Protein AF-0000000085162897 (afdb_homodimer)

Foldseek 3Di:
DWKKKKFKDADPPPPCLVVQVVLQVVAPLKADFDPGMIMGDDPDDQVVSVVSVVVSGDPVMDMGIGTDQDQDDDDTDPVRVVSCCVRRVD/DWKKKKFKDADPPPPPLVVQVVLQVVAPLKADFDPGMIMGDDPDDQVVSVVSVVVSGDPPMDMGIGTDQDQDDDDTDPVRVVSSCVRRVD

Radius of gyration: 15.41 Å; Cα contacts (8 Å, |Δi|>4): 323; chains: 2; bounding box: 37×39×39 Å

Organism: Staphylococcus carnosus (strain TM300) (NCBI:txid396513)

pLDDT: mean 93.64, std 9.45, range [51.66, 98.75]

Sequence (180 aa):
MNKYLVSYDLHTPRKEYNSLWYLLKSFKDSLHIQDSVWLVKSTKTQQDISELLQEVLDSDDSWIVLKFDSNISGALDDEVAKKVIELYQAMNKYLVSYDLHTPRKEYNSLWYLLKSFKDSLHIQDSVWLVKSTKTQQDISELLQEVLDSDDSWIVLKFDSNISGALDDEVAKKVIELYQA

Nearest PDB structures (foldseek):
  1zpw-assembly1_X  TM=7.535E-01  e=4.543E-04  Thermus thermophilus
  7vxt-assembly1_B  TM=7.862E-01  e=1.871E-03  Burkholderia pseudomallei K96243
  3exc-assembly1_X-2  TM=7.104E-01  e=2.001E-03  Saccharolobus solfataricus
  7vxt-assembly1_A  TM=7.884E-01  e=1.154E-02  Burkholderia pseudomallei K96243
  8a39-assembly2_BP1-2  TM=5.398E-01  e=8.062E-01  Escherichia coli W

Solvent-accessible surface area (backbone atoms only — not comparable to full-atom values): 10111 Å² total; per-residue (Å²): 122,46,41,32,42,37,37,50,39,80,67,64,75,64,80,75,55,53,59,48,52,53,55,54,61,66,35,56,86,41,41,81,77,44,95,47,33,32,38,37,37,38,84,66,52,54,63,56,53,36,54,58,48,57,73,60,51,58,92,79,35,32,37,40,30,34,49,45,83,55,67,77,34,63,41,59,59,68,71,57,43,54,49,47,42,64,73,67,61,98,120,46,41,32,42,37,38,50,39,81,67,65,85,56,84,73,56,52,60,48,51,52,57,54,61,66,34,56,85,40,40,80,76,44,95,48,32,32,40,36,38,37,83,66,51,54,65,55,54,37,54,58,46,55,74,60,50,59,92,80,35,32,36,40,30,36,50,45,84,57,66,76,34,61,42,59,59,68,71,57,42,52,49,47,42,63,73,68,60,100

Secondary structure (DSSP, 8-state):
-EEEEEEEE--S--S-THHHHHHHHTSEEEEEEETTEEEEEESS-HHHHHHHHHHHS-TT-EEEEEE--S-EEEE--HHHHHHHIIIII-/-EEEEEEEE--S--S-THHHHHHHHTSEEEEEEETTEEEEEESS-HHHHHHHHHHHS-TT-EEEEEEE-S-EEEE--HHHHHHHIIIII-

Structure (mmCIF, N/CA/C/O backbone):
data_AF-0000000085162897-model_v1
#
loop_
_entity.id
_entity.type
_entity.pdbx_description
1 polymer 'Uncharacterized protein'
#
loop_
_atom_site.group_PDB
_atom_site.id
_atom_site.type_symbol
_atom_site.label_atom_id
_atom_site.label_alt_id
_atom_site.label_comp_id
_atom_site.label_asym_id
_atom_site.label_entity_id
_atom_site.label_seq_id
_atom_site.pdbx_PDB_ins_code
_atom_site.Cartn_x
_atom_site.Cartn_y
_atom_site.Cartn_z
_atom_site.occupancy
_atom_site.B_iso_or_equiv
_atom_site.auth_seq_id
_atom_site.auth_comp_id
_atom_site.auth_asym_id
_atom_site.auth_atom_id
_atom_site.pdbx_PDB_model_num
ATOM 1 N N . MET A 1 1 ? -7.164 16.438 -7.633 1 90.94 1 MET A N 1
ATOM 2 C CA . MET A 1 1 ? -6.496 15.891 -6.457 1 90.94 1 MET A CA 1
ATOM 3 C C . MET A 1 1 ? -5.926 14.508 -6.746 1 90.94 1 MET A C 1
ATOM 5 O O . MET A 1 1 ? -6.531 13.719 -7.477 1 90.94 1 MET A O 1
ATOM 9 N N . ASN A 1 2 ? -4.699 14.281 -6.164 1 95.25 2 ASN A N 1
ATOM 10 C CA . ASN A 1 2 ? -4.039 13 -6.41 1 95.25 2 ASN A CA 1
ATOM 11 C C . ASN A 1 2 ? -4.582 11.906 -5.496 1 95.25 2 ASN A C 1
ATOM 13 O O . ASN A 1 2 ? -5.016 12.18 -4.375 1 95.25 2 ASN A O 1
ATOM 17 N N . LYS A 1 3 ? -4.66 10.688 -6.047 1 97.25 3 LYS A N 1
ATOM 18 C CA . LYS A 1 3 ? -5.051 9.508 -5.27 1 97.25 3 LYS A CA 1
ATOM 19 C C . LYS A 1 3 ? -3.824 8.734 -4.789 1 97.25 3 LYS A C 1
ATOM 21 O O . LYS A 1 3 ? -2.932 8.422 -5.582 1 97.25 3 LYS A O 1
ATOM 26 N N . TYR A 1 4 ? -3.793 8.414 -3.459 1 98.19 4 TYR A N 1
ATOM 27 C CA . TYR A 1 4 ? -2.66 7.703 -2.881 1 98.19 4 TYR A CA 1
ATOM 28 C C . TYR A 1 4 ? -3.127 6.492 -2.084 1 98.19 4 TYR A C 1
ATOM 30 O O . TYR A 1 4 ? -4.211 6.508 -1.493 1 98.19 4 TYR A O 1
ATOM 38 N N . LEU A 1 5 ? -2.367 5.434 -2.146 1 98.62 5 LEU A N 1
ATOM 39 C CA . LEU A 1 5 ? -2.434 4.355 -1.164 1 98.62 5 LEU A CA 1
ATOM 40 C C . LEU A 1 5 ? -1.344 4.516 -0.11 1 98.62 5 LEU A C 1
ATOM 42 O O . LEU A 1 5 ? -0.183 4.766 -0.444 1 98.62 5 LEU A O 1
ATOM 46 N N . VAL A 1 6 ? -1.745 4.457 1.153 1 98.62 6 VAL A N 1
ATOM 47 C CA . VAL A 1 6 ? -0.826 4.477 2.287 1 98.62 6 VAL A CA 1
ATOM 48 C C . VAL A 1 6 ? -0.894 3.145 3.031 1 98.62 6 VAL A C 1
ATOM 50 O O . VAL A 1 6 ? -1.963 2.738 3.494 1 98.62 6 VAL A O 1
ATOM 53 N N . SER A 1 7 ? 0.222 2.467 3.107 1 98.25 7 SER A N 1
ATOM 54 C CA . SER A 1 7 ? 0.308 1.26 3.924 1 98.25 7 SER A CA 1
ATOM 55 C C . SER A 1 7 ? 1.426 1.367 4.953 1 98.25 7 SER A C 1
ATOM 57 O O . SER A 1 7 ? 2.377 2.131 4.77 1 98.25 7 SER A O 1
ATOM 59 N N . TYR A 1 8 ? 1.275 0.595 6.07 1 96.88 8 TYR A N 1
ATOM 60 C CA . TYR A 1 8 ? 2.268 0.666 7.137 1 96.88 8 TYR A CA 1
ATOM 61 C C . TYR A 1 8 ? 2.359 -0.659 7.887 1 96.88 8 TYR A C 1
ATOM 63 O O . TYR A 1 8 ? 1.43 -1.469 7.844 1 96.88 8 TYR A O 1
ATOM 71 N N . ASP A 1 9 ? 3.51 -0.919 8.477 1 94.62 9 ASP A N 1
ATOM 72 C CA . ASP A 1 9 ? 3.756 -1.956 9.477 1 94.62 9 ASP A CA 1
ATOM 73 C C . ASP A 1 9 ? 4.25 -1.35 10.781 1 94.62 9 ASP A C 1
ATOM 75 O O . ASP A 1 9 ? 5.312 -0.725 10.82 1 94.62 9 ASP A O 1
ATOM 79 N N . LEU A 1 10 ? 3.43 -1.551 11.805 1 92.75 10 LEU A N 1
ATOM 80 C CA . LEU A 1 10 ? 3.787 -1.011 13.117 1 92.75 10 LEU A CA 1
ATOM 81 C C . LEU A 1 10 ? 4.457 -2.074 13.977 1 92.75 10 LEU A C 1
ATOM 83 O O . LEU A 1 10 ? 3.945 -3.189 14.102 1 92.75 10 LEU A O 1
ATOM 87 N N . HIS A 1 11 ? 5.602 -1.922 14.523 1 87.12 11 HIS A N 1
ATOM 88 C CA . HIS A 1 11 ? 6.348 -2.9 15.305 1 87.12 11 HIS A CA 1
ATOM 89 C C . HIS A 1 11 ? 6.336 -2.541 16.797 1 87.12 11 HIS A C 1
ATOM 91 O O . HIS A 1 11 ? 6.641 -3.383 17.641 1 87.12 11 HIS A O 1
ATOM 97 N N . THR A 1 12 ? 6.199 -1.442 17.094 1 73.12 12 THR A N 1
ATOM 98 C CA . THR A 1 12 ? 6.094 -1.108 18.516 1 73.12 12 THR A CA 1
ATOM 99 C C . THR A 1 12 ? 4.637 -1.143 18.969 1 73.12 12 THR A C 1
ATOM 101 O O . THR A 1 12 ? 3.77 -0.537 18.344 1 73.12 12 THR A O 1
ATOM 104 N N . PRO A 1 13 ? 4.453 -2.211 19.719 1 61.38 13 PRO A N 1
ATOM 105 C CA . PRO A 1 13 ? 3.09 -2.324 20.25 1 61.38 13 PRO A CA 1
ATOM 106 C C . PRO A 1 13 ? 2.557 -1.004 20.797 1 61.38 13 PRO A C 1
ATOM 108 O O . PRO A 1 13 ? 1.4 -0.929 21.219 1 61.38 13 PRO A O 1
ATOM 111 N N . ARG A 1 14 ? 3.086 -0.069 20.281 1 54.31 14 ARG A N 1
ATOM 112 C CA . ARG A 1 14 ? 2.379 1.012 20.953 1 54.31 14 ARG A CA 1
ATOM 113 C C . ARG A 1 14 ? 0.904 1.03 20.562 1 54.31 14 ARG A C 1
ATOM 115 O O . ARG A 1 14 ? 0.568 0.972 19.391 1 54.31 14 ARG A O 1
ATOM 122 N N . LYS A 1 15 ? 0.045 0.515 21.406 1 51.66 15 LYS A N 1
ATOM 123 C CA . LYS A 1 15 ? -1.413 0.483 21.344 1 51.66 15 LYS A CA 1
ATOM 124 C C . LYS A 1 15 ? -1.949 1.576 20.422 1 51.66 15 LYS A C 1
ATOM 126 O O . LYS A 1 15 ? -2.838 1.326 19.609 1 51.66 15 LYS A O 1
ATOM 131 N N . GLU A 1 16 ? -1.931 2.902 20.828 1 55.31 16 GLU A N 1
ATOM 132 C CA . GLU A 1 16 ? -2.795 3.984 20.359 1 55.31 16 GLU A CA 1
ATOM 133 C C . GLU A 1 16 ? -2.096 4.836 19.312 1 55.31 16 GLU A C 1
ATOM 135 O O . GLU A 1 16 ? -1.402 5.801 19.641 1 55.31 16 GLU A O 1
ATOM 140 N N . TYR A 1 17 ? -1.916 4.023 18.156 1 74.31 17 TYR A N 1
ATOM 141 C CA . TYR A 1 17 ? -1.377 5.051 17.281 1 74.31 17 TYR A CA 1
ATOM 142 C C . TYR A 1 17 ? -2.455 6.055 16.875 1 74.31 17 TYR A C 1
ATOM 144 O O . TYR A 1 17 ? -2.799 6.176 15.703 1 74.31 17 TYR A O 1
ATOM 152 N N . ASN A 1 18 ? -3.002 6.691 17.938 1 87.31 18 ASN A N 1
ATOM 153 C CA . ASN A 1 18 ? -4.039 7.695 17.734 1 87.31 18 ASN A CA 1
ATOM 154 C C . ASN A 1 18 ? -3.566 8.797 16.781 1 87.31 18 ASN A C 1
ATOM 156 O O . ASN A 1 18 ? -4.34 9.281 15.953 1 87.31 18 ASN A O 1
ATOM 160 N N . SER A 1 19 ? -2.289 9.094 16.844 1 92.19 19 SER A N 1
ATOM 161 C CA . SER A 1 19 ? -1.758 10.156 15.992 1 92.19 19 SER A CA 1
ATOM 162 C C . SER A 1 19 ? -1.815 9.766 14.516 1 92.19 19 SER A C 1
ATOM 164 O O . SER A 1 19 ? -2.129 10.602 13.664 1 92.19 19 SER A O 1
ATOM 166 N N . LEU A 1 20 ? -1.495 8.492 14.227 1 94.81 20 LEU A N 1
ATOM 167 C CA . LEU A 1 20 ? -1.563 8.008 12.852 1 94.81 20 LEU A CA 1
ATOM 168 C C . LEU A 1 20 ? -2.996 8.047 12.336 1 94.81 20 LEU A C 1
ATOM 170 O O . LEU A 1 20 ? -3.25 8.523 11.227 1 94.81 20 LEU A O 1
ATOM 174 N N . TRP A 1 21 ? -3.893 7.59 13.172 1 94.06 21 TRP A N 1
ATOM 175 C CA . TRP A 1 21 ? -5.305 7.57 12.805 1 94.06 21 TRP A CA 1
ATOM 176 C C . TRP A 1 21 ? -5.824 8.984 12.562 1 94.06 21 TRP A C 1
ATOM 178 O O . TRP A 1 21 ? -6.543 9.227 11.586 1 94.06 21 TRP A O 1
ATOM 188 N N . TYR A 1 22 ? -5.469 9.867 13.469 1 95.5 22 TYR A N 1
ATOM 189 C CA . TYR A 1 22 ? -5.895 11.258 13.328 1 95.5 22 TYR A CA 1
ATOM 190 C C . TYR A 1 22 ? -5.344 11.867 12.047 1 95.5 22 TYR A C 1
ATOM 192 O O . TYR A 1 22 ? -6.066 12.555 11.32 1 95.5 22 TYR A O 1
ATOM 200 N N . LEU A 1 23 ? -4.109 11.609 11.727 1 96.94 23 LEU A N 1
ATOM 201 C CA . LEU A 1 23 ? -3.475 12.133 10.523 1 96.94 23 LEU A CA 1
ATOM 202 C C . LEU A 1 23 ? -4.184 11.633 9.266 1 96.94 23 LEU A C 1
ATOM 204 O O . LEU A 1 23 ? -4.574 12.43 8.406 1 96.94 23 LEU A O 1
ATOM 208 N N . LEU A 1 24 ? -4.391 10.336 9.141 1 97.44 24 LEU A N 1
ATOM 209 C CA . LEU A 1 24 ? -4.945 9.734 7.934 1 97.44 24 LEU A CA 1
ATOM 210 C C . LEU A 1 24 ? -6.414 10.109 7.762 1 97.44 24 LEU A C 1
ATOM 212 O O . LEU A 1 24 ? -6.871 10.359 6.645 1 97.44 24 LEU A O 1
ATOM 216 N N . LYS A 1 25 ? -7.074 10.258 8.922 1 97.19 25 LYS A N 1
ATOM 217 C CA . LYS A 1 25 ? -8.477 10.648 8.891 1 97.19 25 LYS A CA 1
ATOM 218 C C . LYS A 1 25 ? -8.633 12.117 8.508 1 97.19 25 LYS A C 1
ATOM 220 O O . LYS A 1 25 ? -9.703 12.547 8.07 1 97.19 25 LYS A O 1
ATOM 225 N N . SER A 1 26 ? -7.59 12.828 8.633 1 97.19 26 SER A N 1
ATOM 226 C CA . SER A 1 26 ? -7.664 14.266 8.367 1 97.19 26 SER A CA 1
ATOM 227 C C . SER A 1 26 ? -7.695 14.547 6.871 1 97.19 26 SER A C 1
ATOM 229 O O . SER A 1 26 ? -8.07 15.648 6.449 1 97.19 26 SER A O 1
ATOM 231 N N . PHE A 1 27 ? -7.262 13.586 6.02 1 97.25 27 PHE A N 1
ATOM 232 C CA . PHE A 1 27 ? -7.336 13.75 4.57 1 97.25 27 PHE A CA 1
ATOM 233 C C . PHE A 1 27 ? -8.781 13.664 4.09 1 97.25 27 PHE A C 1
ATOM 235 O O . PHE A 1 27 ? -9.594 12.938 4.664 1 97.25 27 PHE A O 1
ATOM 242 N N . LYS A 1 28 ? -9.039 14.445 3.07 1 89.75 28 LYS A N 1
ATOM 243 C CA . LYS A 1 28 ? -10.375 14.383 2.486 1 89.75 28 LYS A CA 1
ATOM 244 C C . LYS A 1 28 ? -10.625 13.039 1.816 1 89.75 28 LYS A C 1
ATOM 246 O O . LYS A 1 28 ? -9.742 12.5 1.148 1 89.75 28 LYS A O 1
ATOM 251 N N . ASP A 1 29 ? -11.828 12.453 2.018 1 94.38 29 ASP A N 1
ATOM 252 C CA . ASP A 1 29 ? -12.273 11.227 1.355 1 94.38 29 ASP A CA 1
ATOM 253 C C . ASP A 1 29 ? -11.305 10.078 1.626 1 94.38 29 ASP A C 1
ATOM 255 O O . ASP A 1 29 ? -11 9.289 0.727 1 94.38 29 ASP A O 1
ATOM 259 N N . SER A 1 30 ? -10.734 10.148 2.812 1 98.19 30 SER A N 1
ATOM 260 C CA . SER A 1 30 ? -9.852 9.047 3.188 1 98.19 30 SER A CA 1
ATOM 261 C C . SER A 1 30 ? -10.648 7.793 3.529 1 98.19 30 SER A C 1
ATOM 263 O O . SER A 1 30 ? -11.742 7.879 4.086 1 98.19 30 SER A O 1
ATOM 265 N N . LEU A 1 31 ? -10.172 6.617 3.195 1 98.25 31 LEU A N 1
ATOM 266 C CA . LEU A 1 31 ? -10.805 5.336 3.475 1 98.25 31 LEU A CA 1
ATOM 267 C C . LEU A 1 31 ? -9.82 4.371 4.121 1 98.25 31 LEU A C 1
ATOM 269 O O . LEU A 1 31 ? -8.727 4.145 3.594 1 98.25 31 LEU A O 1
ATOM 273 N N . HIS A 1 32 ? -10.234 3.885 5.281 1 97.69 32 HIS A N 1
ATOM 274 C CA . HIS A 1 32 ? -9.508 2.779 5.902 1 97.69 32 HIS A CA 1
ATOM 275 C C . HIS A 1 32 ? -9.984 1.436 5.359 1 97.69 32 HIS A C 1
ATOM 277 O O . HIS A 1 32 ? -10.977 0.88 5.836 1 97.69 32 HIS A O 1
ATOM 283 N N . ILE A 1 33 ? -9.203 0.835 4.43 1 97.94 33 ILE A N 1
ATOM 284 C CA . ILE A 1 33 ? -9.773 -0.263 3.66 1 97.94 33 ILE A CA 1
ATOM 285 C C . ILE A 1 33 ? -9.25 -1.595 4.184 1 97.94 33 ILE A C 1
ATOM 287 O O . ILE A 1 33 ? -9.828 -2.65 3.92 1 97.94 33 ILE A O 1
ATOM 291 N N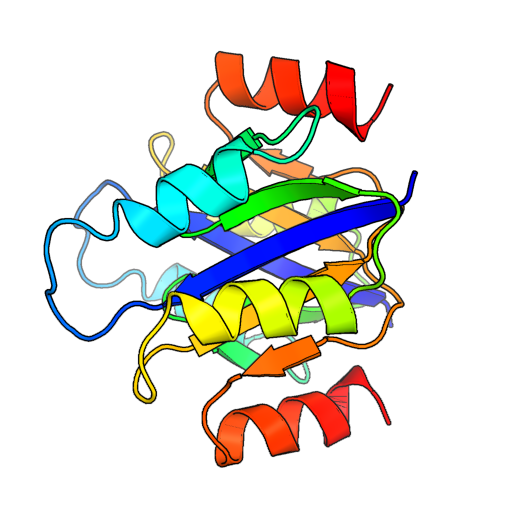 . GLN A 1 34 ? -8.195 -1.612 4.875 1 96.69 34 GLN A N 1
ATOM 292 C CA . GLN A 1 34 ? -7.574 -2.756 5.531 1 96.69 34 GLN A CA 1
ATOM 293 C C . GLN A 1 34 ? -6.844 -2.33 6.805 1 96.69 34 GLN A C 1
ATOM 295 O O . GLN A 1 34 ? -6.609 -1.139 7.02 1 96.69 34 GLN A O 1
ATOM 300 N N . ASP A 1 35 ? -6.465 -3.25 7.633 1 93.19 35 ASP A N 1
ATOM 301 C CA . ASP A 1 35 ? -5.887 -2.957 8.938 1 93.19 35 ASP A CA 1
ATOM 302 C C . ASP A 1 35 ? -4.707 -1.991 8.82 1 93.19 35 ASP A C 1
ATOM 304 O O . ASP A 1 35 ? -4.484 -1.162 9.703 1 93.19 35 ASP A O 1
ATOM 308 N N . SER A 1 36 ? -3.906 -2.127 7.723 1 94.44 36 SER A N 1
ATOM 309 C CA . SER A 1 36 ? -2.699 -1.316 7.59 1 94.44 36 SER A CA 1
ATOM 310 C C . SER A 1 36 ? -2.678 -0.574 6.258 1 94.44 36 SER A C 1
ATOM 312 O O . SER A 1 36 ? -1.614 -0.172 5.781 1 94.44 36 SER A O 1
ATOM 314 N N . VAL A 1 37 ? -3.859 -0.378 5.684 1 97.75 37 VAL A N 1
ATOM 315 C CA . VAL A 1 37 ? -3.889 0.245 4.363 1 97.75 37 VAL A CA 1
ATOM 316 C C . VAL A 1 37 ? -5.008 1.28 4.309 1 97.75 37 VAL A C 1
ATOM 318 O O . VAL A 1 37 ? -6.148 0.992 4.68 1 97.75 37 VAL A O 1
ATOM 321 N N . TRP A 1 38 ? -4.684 2.416 3.854 1 98.19 38 TRP A N 1
ATOM 322 C CA . TRP A 1 38 ? -5.609 3.523 3.645 1 98.19 38 TRP A CA 1
ATOM 323 C C . TRP A 1 38 ? -5.539 4.027 2.207 1 98.19 38 TRP A C 1
ATOM 325 O O . TRP A 1 38 ? -4.477 3.988 1.58 1 98.19 38 TRP A O 1
ATOM 335 N N . LEU A 1 39 ? -6.645 4.469 1.711 1 98.5 39 LEU A N 1
ATOM 336 C CA . LEU A 1 39 ? -6.695 5.324 0.53 1 98.5 39 LEU A CA 1
ATOM 337 C C . LEU A 1 39 ? -6.922 6.781 0.923 1 98.5 39 LEU A C 1
ATOM 339 O O . LEU A 1 39 ? -7.754 7.07 1.785 1 98.5 39 LEU A O 1
ATOM 343 N N . VAL A 1 40 ? -6.152 7.684 0.314 1 98.06 40 VAL A N 1
ATOM 344 C CA . VAL A 1 40 ? -6.305 9.102 0.622 1 98.06 40 VAL A CA 1
ATOM 345 C C . VAL A 1 40 ? -6.25 9.922 -0.667 1 98.06 40 VAL A C 1
ATOM 347 O O . VAL A 1 40 ? -5.617 9.508 -1.644 1 98.06 40 VAL A O 1
ATOM 350 N N . LYS A 1 41 ? -6.961 11.023 -0.647 1 97.12 41 LYS A N 1
ATOM 351 C CA . LYS A 1 41 ? -6.852 12.055 -1.672 1 97.12 41 LYS A CA 1
ATOM 352 C C . LYS A 1 41 ? -6.215 13.32 -1.108 1 97.12 41 LYS A C 1
ATOM 354 O O . LYS A 1 41 ? -6.547 13.75 -0.003 1 97.12 41 LYS A O 1
ATOM 359 N N . SER A 1 42 ? -5.289 13.789 -1.896 1 97.25 42 SER A N 1
ATOM 360 C CA . SER A 1 42 ? -4.605 14.977 -1.396 1 97.25 42 SER A CA 1
ATOM 361 C C . SER A 1 42 ? -3.941 15.75 -2.529 1 97.25 42 SER A C 1
ATOM 363 O O . SER A 1 42 ? -3.594 15.172 -3.561 1 97.25 42 SER A O 1
ATOM 365 N N . THR A 1 43 ? -3.803 17.078 -2.287 1 97.5 43 THR A N 1
ATOM 366 C CA . THR A 1 43 ? -3.039 17.906 -3.209 1 97.5 43 THR A CA 1
ATOM 367 C C . THR A 1 43 ? -1.556 17.891 -2.854 1 97.5 43 THR A C 1
ATOM 369 O O . THR A 1 43 ? -0.716 18.328 -3.645 1 97.5 43 THR A O 1
ATOM 372 N N . LYS A 1 44 ? -1.263 17.359 -1.716 1 97.5 44 LYS A N 1
ATOM 373 C CA . LYS A 1 44 ? 0.135 17.234 -1.312 1 97.5 44 LYS A CA 1
ATOM 374 C C . LYS A 1 44 ? 0.863 16.203 -2.176 1 97.5 44 LYS A C 1
ATOM 376 O O . LYS A 1 44 ? 0.23 15.352 -2.801 1 97.5 44 LYS A O 1
ATOM 381 N N . THR A 1 45 ? 2.201 16.328 -2.225 1 97 45 THR A N 1
ATOM 382 C CA . THR A 1 45 ? 3 15.336 -2.93 1 97 45 THR A CA 1
ATOM 383 C C . THR A 1 45 ? 3.16 14.07 -2.088 1 97 45 THR A C 1
ATOM 385 O O . THR A 1 45 ? 2.93 14.094 -0.876 1 97 45 THR A O 1
ATOM 388 N N . GLN A 1 46 ? 3.58 13 -2.695 1 97.12 46 GLN A N 1
ATOM 389 C CA . GLN A 1 46 ? 3.879 11.75 -1.999 1 97.12 46 GLN A CA 1
ATOM 390 C C . GLN A 1 46 ? 4.91 11.969 -0.896 1 97.12 46 GLN A C 1
ATOM 392 O O . GLN A 1 46 ? 4.797 11.406 0.193 1 97.12 46 GLN A O 1
ATOM 397 N N . GLN A 1 47 ? 5.918 12.766 -1.273 1 97.38 47 GLN A N 1
ATOM 398 C CA . GLN A 1 47 ? 6.992 13.039 -0.326 1 97.38 47 GLN A CA 1
ATOM 399 C C . GLN A 1 47 ? 6.473 13.812 0.887 1 97.38 47 GLN A C 1
ATOM 401 O O . GLN A 1 47 ? 6.852 13.516 2.021 1 97.38 47 GLN A O 1
ATOM 406 N N . ASP A 1 48 ? 5.582 14.758 0.639 1 98.31 48 ASP A N 1
ATOM 407 C CA . ASP A 1 48 ? 5.004 15.531 1.732 1 98.31 48 ASP A CA 1
ATOM 408 C C . ASP A 1 48 ? 4.184 14.641 2.664 1 98.31 48 ASP A C 1
ATOM 410 O O . ASP A 1 48 ? 4.262 14.773 3.887 1 98.31 48 ASP A O 1
ATOM 414 N N . ILE A 1 49 ? 3.398 13.75 2.07 1 98.38 49 ILE A N 1
ATOM 415 C CA . ILE A 1 49 ? 2.588 12.836 2.869 1 98.38 49 ILE A CA 1
ATOM 416 C C . ILE A 1 49 ? 3.498 11.906 3.67 1 98.38 49 ILE A C 1
ATOM 418 O O . ILE A 1 49 ? 3.242 11.641 4.848 1 98.38 49 ILE A O 1
ATOM 422 N N . SER A 1 50 ? 4.539 11.461 3.119 1 98.31 50 SER A N 1
ATOM 423 C CA . SER A 1 50 ? 5.477 10.594 3.824 1 98.31 50 SER A CA 1
ATOM 424 C C . SER A 1 50 ? 6.125 11.32 5 1 98.31 50 SER A C 1
ATOM 426 O O . SER A 1 50 ? 6.371 10.719 6.047 1 98.31 50 SER A O 1
ATOM 428 N N . GLU A 1 51 ? 6.523 12.523 4.801 1 98.31 51 GLU A N 1
ATOM 429 C CA . GLU A 1 51 ? 7.109 13.312 5.879 1 98.31 51 GLU A CA 1
ATOM 430 C C . GLU A 1 51 ? 6.133 13.477 7.039 1 98.31 51 GLU A C 1
ATOM 432 O O . GLU A 1 51 ? 6.535 13.469 8.203 1 98.31 51 GLU A O 1
ATOM 437 N N . LEU A 1 52 ? 4.789 13.711 6.73 1 98 52 LEU A N 1
ATOM 438 C CA . LEU A 1 52 ? 3.773 13.773 7.777 1 98 52 LEU A CA 1
ATOM 439 C C . LEU A 1 52 ? 3.711 12.469 8.555 1 98 52 LEU A C 1
ATOM 441 O O . LEU A 1 52 ? 3.572 12.477 9.781 1 98 52 LEU A O 1
ATOM 445 N N . LEU A 1 53 ? 3.82 11.289 7.855 1 97.44 53 LEU A N 1
ATOM 446 C CA . LEU A 1 53 ? 3.82 9.984 8.5 1 97.44 53 LEU A CA 1
ATOM 447 C C . LEU A 1 53 ? 5.047 9.82 9.398 1 97.44 53 LEU A C 1
ATOM 449 O O . LEU A 1 53 ? 4.953 9.266 10.492 1 97.44 53 LEU A O 1
ATOM 453 N N . GLN A 1 54 ? 6.148 10.312 8.93 1 96.69 54 GLN A N 1
ATOM 454 C CA . GLN A 1 54 ? 7.391 10.227 9.695 1 96.69 54 GLN A CA 1
ATOM 455 C C . GLN A 1 54 ? 7.266 10.93 11.039 1 96.69 54 GLN A C 1
ATOM 457 O O . GLN A 1 54 ? 7.883 10.516 12.023 1 96.69 54 GLN A O 1
ATOM 462 N N . GLU A 1 55 ? 6.496 11.945 11.109 1 95.88 55 GLU A N 1
ATOM 463 C CA . GLU A 1 55 ? 6.312 12.719 12.336 1 95.88 55 GLU A CA 1
ATOM 464 C C . GLU A 1 55 ? 5.52 11.938 13.375 1 95.88 55 GLU A C 1
ATOM 466 O O . GLU A 1 55 ? 5.621 12.203 14.57 1 95.88 55 GLU A O 1
ATOM 471 N N . VAL A 1 56 ? 4.703 10.961 12.914 1 94.38 56 VAL A N 1
ATOM 472 C CA . VAL A 1 56 ? 3.795 10.312 13.859 1 94.38 56 VAL A CA 1
ATOM 473 C C . VAL A 1 56 ? 4.188 8.852 14.039 1 94.38 56 VAL A C 1
ATOM 475 O O . VAL A 1 56 ? 3.652 8.164 14.914 1 94.38 56 VAL A O 1
ATOM 478 N N . LEU A 1 57 ? 5.148 8.312 13.273 1 94.12 57 LEU A N 1
ATOM 479 C CA . LEU A 1 57 ? 5.574 6.918 13.359 1 94.12 57 LEU A CA 1
ATOM 480 C C . LEU A 1 57 ? 6.984 6.812 13.922 1 94.12 57 LEU A C 1
ATOM 482 O O . LEU A 1 57 ? 7.691 7.816 14.039 1 94.12 57 LEU A O 1
ATOM 486 N N . ASP A 1 58 ? 7.328 5.613 14.297 1 91.38 58 ASP A N 1
ATOM 487 C CA . ASP A 1 58 ? 8.633 5.375 14.914 1 91.38 58 ASP A CA 1
ATOM 488 C C . ASP A 1 58 ? 9.641 4.875 13.891 1 91.38 58 ASP A C 1
ATOM 490 O O . ASP A 1 58 ? 9.266 4.438 12.797 1 91.38 58 ASP A O 1
ATOM 494 N N . SER A 1 59 ? 10.914 4.871 14.32 1 90.88 59 SER A N 1
ATOM 495 C CA . SER A 1 59 ? 12 4.52 13.414 1 90.88 59 SER A CA 1
ATOM 496 C C . SER A 1 59 ? 11.953 3.043 13.039 1 90.88 59 SER A C 1
ATOM 498 O O . SER A 1 59 ? 12.5 2.641 12.008 1 90.88 59 SER A O 1
ATOM 500 N N . ASP A 1 60 ? 11.289 2.205 13.797 1 91.94 60 ASP A N 1
ATOM 501 C CA . ASP A 1 60 ? 11.242 0.773 13.523 1 91.94 60 ASP A CA 1
ATOM 502 C C . ASP A 1 60 ? 9.992 0.411 12.711 1 91.94 60 ASP A C 1
ATOM 504 O O . ASP A 1 60 ? 9.82 -0.743 12.312 1 91.94 60 ASP A O 1
ATOM 508 N N . ASP A 1 61 ? 9.109 1.45 12.43 1 95 61 ASP A N 1
ATOM 509 C CA . ASP A 1 61 ? 7.93 1.235 11.602 1 95 61 ASP A CA 1
ATOM 510 C C . ASP A 1 61 ? 8.266 1.387 10.117 1 95 61 ASP A C 1
ATOM 512 O O . ASP A 1 61 ? 9.273 1.997 9.766 1 95 61 ASP A O 1
ATOM 516 N N . SER A 1 62 ? 7.547 0.759 9.305 1 96.69 62 SER A N 1
ATOM 517 C CA . SER A 1 62 ? 7.668 0.965 7.867 1 96.69 62 SER A CA 1
ATOM 518 C C . SER A 1 62 ? 6.375 1.526 7.281 1 96.69 62 SER A C 1
ATOM 520 O O . SER A 1 62 ? 5.289 1.293 7.82 1 96.69 62 SER A O 1
ATOM 522 N N . TRP A 1 63 ? 6.414 2.344 6.27 1 97.81 63 TRP A N 1
ATOM 523 C CA . TRP A 1 63 ? 5.262 2.875 5.547 1 97.81 63 TRP A CA 1
ATOM 524 C C . TRP A 1 63 ? 5.621 3.172 4.098 1 97.81 63 TRP A C 1
ATOM 526 O O . TRP A 1 63 ? 6.793 3.373 3.768 1 97.81 63 TRP A O 1
ATOM 536 N N . ILE A 1 64 ? 4.648 3.107 3.238 1 98.69 64 ILE A N 1
ATOM 537 C CA . ILE A 1 64 ? 4.824 3.584 1.871 1 98.69 64 ILE A CA 1
ATOM 538 C C . ILE A 1 64 ? 3.643 4.465 1.474 1 98.69 64 ILE A C 1
ATOM 540 O O . ILE A 1 64 ? 2.557 4.352 2.049 1 98.69 64 ILE A O 1
ATOM 544 N N . VAL A 1 65 ? 3.895 5.363 0.604 1 98.75 65 VAL A N 1
ATOM 545 C CA . VAL A 1 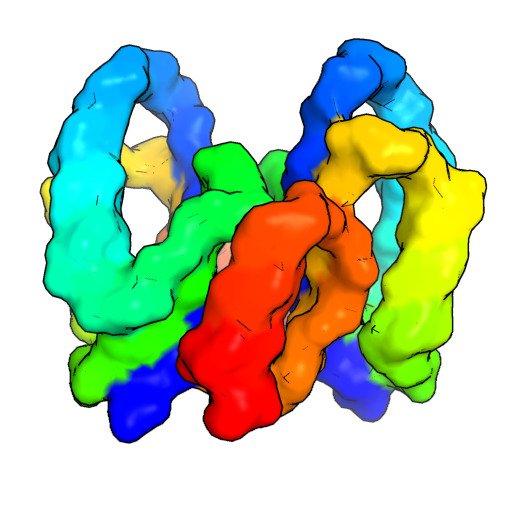65 ? 2.906 6.184 -0.087 1 98.75 65 VAL A CA 1
ATOM 546 C C . VAL A 1 65 ? 3.025 5.977 -1.596 1 98.75 65 VAL A C 1
ATOM 548 O O . VAL A 1 65 ? 4.086 6.215 -2.18 1 98.75 65 VAL A O 1
ATOM 551 N N . LEU A 1 66 ? 1.992 5.559 -2.148 1 98.38 66 LEU A N 1
ATOM 552 C CA . LEU A 1 66 ? 1.984 5.184 -3.559 1 98.38 66 LEU A CA 1
ATOM 553 C C . LEU A 1 66 ? 0.881 5.918 -4.312 1 98.38 66 LEU A C 1
ATOM 555 O O . LEU A 1 66 ? -0.295 5.816 -3.953 1 98.38 66 LEU A O 1
ATOM 559 N N . LYS A 1 67 ? 1.251 6.707 -5.348 1 97.69 67 LYS A N 1
ATOM 560 C CA . LYS A 1 67 ? 0.276 7.371 -6.211 1 97.69 67 LYS A CA 1
ATOM 561 C C . LYS A 1 67 ? -0.286 6.402 -7.246 1 97.69 67 LYS A C 1
ATOM 563 O O . LYS A 1 67 ? 0.456 5.609 -7.828 1 97.69 67 LYS A O 1
ATOM 568 N N . PHE A 1 68 ? -1.6 6.457 -7.441 1 97.19 68 PHE A N 1
ATOM 569 C CA . PHE A 1 68 ? -2.193 5.574 -8.438 1 97.19 68 PHE A CA 1
ATOM 570 C C . PHE A 1 68 ? -3.305 6.289 -9.203 1 97.19 68 PHE A C 1
ATOM 572 O O . PHE A 1 68 ? -3.898 7.242 -8.688 1 97.19 68 PHE A O 1
ATOM 579 N N . ASP A 1 69 ? -3.576 5.793 -10.398 1 94.06 69 ASP A N 1
ATOM 580 C CA . ASP A 1 69 ? -4.645 6.332 -11.234 1 94.06 69 ASP A CA 1
ATOM 581 C C . ASP A 1 69 ? -5.602 5.23 -11.68 1 94.06 69 ASP A C 1
ATOM 583 O O . ASP A 1 69 ? -6.703 5.512 -12.156 1 94.06 69 ASP A O 1
ATOM 587 N N . SER A 1 70 ? -5.207 4 -11.461 1 91.12 70 SER A N 1
ATOM 588 C CA . SER A 1 70 ? -6 2.869 -11.93 1 91.12 70 SER A CA 1
ATOM 589 C C . SER A 1 70 ? -7.16 2.576 -10.984 1 91.12 70 SER A C 1
ATOM 591 O O . SER A 1 70 ? -7.168 3.041 -9.844 1 91.12 70 SER A O 1
ATOM 593 N N . ASN A 1 71 ? -8.195 1.831 -11.562 1 95.62 71 ASN A N 1
ATOM 594 C CA . ASN A 1 71 ? -9.18 1.245 -10.656 1 95.62 71 ASN A CA 1
ATOM 595 C C . ASN A 1 71 ? -8.555 0.176 -9.766 1 95.62 71 ASN A C 1
ATOM 597 O O . ASN A 1 71 ? -7.473 -0.335 -10.062 1 95.62 71 ASN A O 1
ATOM 601 N N . ILE A 1 72 ? -9.25 -0.121 -8.672 1 97.06 72 ILE A N 1
ATOM 602 C CA . ILE A 1 72 ? -8.805 -1.117 -7.703 1 97.06 72 ILE A CA 1
ATOM 603 C C . ILE A 1 72 ? -9.617 -2.398 -7.867 1 97.06 72 ILE A C 1
ATOM 605 O O . ILE A 1 72 ? -10.844 -2.352 -7.984 1 97.06 72 ILE A O 1
ATOM 609 N N . SER A 1 73 ? -8.914 -3.541 -7.996 1 97.88 73 SER A N 1
ATOM 610 C CA . SER A 1 73 ? -9.57 -4.848 -7.996 1 97.88 73 SER A CA 1
ATOM 611 C C . SER A 1 73 ? -9.383 -5.559 -6.66 1 97.88 73 SER A C 1
ATOM 613 O O . SER A 1 73 ? -8.43 -5.273 -5.93 1 97.88 73 SER A O 1
ATOM 615 N N . GLY A 1 74 ? -10.25 -6.414 -6.359 1 98.12 74 GLY A N 1
ATOM 616 C CA . GLY A 1 74 ? -10.086 -7.18 -5.133 1 98.12 74 GLY A CA 1
ATOM 617 C C . GLY A 1 74 ? -11.398 -7.531 -4.465 1 98.12 74 GLY A C 1
ATOM 618 O O . GLY A 1 74 ? -12.43 -7.629 -5.129 1 98.12 74 GLY A O 1
ATOM 619 N N . ALA A 1 75 ? -11.312 -7.953 -3.238 1 97.75 75 ALA A N 1
ATOM 620 C CA . ALA A 1 75 ? -12.438 -8.281 -2.367 1 97.75 75 ALA A CA 1
ATOM 621 C C . ALA A 1 75 ? -12.344 -7.531 -1.041 1 97.75 75 ALA A C 1
ATOM 623 O O . ALA A 1 75 ? -11.383 -7.699 -0.293 1 97.75 75 ALA A O 1
ATOM 624 N N . LEU A 1 76 ? -13.312 -6.664 -0.851 1 97.81 76 LEU A N 1
ATOM 625 C CA . LEU A 1 76 ? -13.461 -5.887 0.376 1 97.81 76 LEU A CA 1
ATOM 626 C C . LEU A 1 76 ? -14.859 -6.043 0.957 1 97.81 76 LEU A C 1
ATOM 628 O O . LEU A 1 76 ? -15.758 -6.562 0.292 1 97.81 76 LEU A O 1
ATOM 632 N N . ASP A 1 77 ? -14.953 -5.652 2.248 1 96 77 ASP A N 1
ATOM 633 C CA . ASP A 1 77 ? -16.297 -5.543 2.797 1 96 77 ASP A CA 1
ATOM 634 C C . ASP A 1 77 ? -17.188 -4.695 1.893 1 96 77 ASP A C 1
ATOM 636 O O . ASP A 1 77 ? -16.75 -3.678 1.353 1 96 77 ASP A O 1
ATOM 640 N N . ASP A 1 78 ? -18.5 -5.133 1.791 1 96.5 78 ASP A N 1
ATOM 641 C CA . ASP A 1 78 ? -19.422 -4.516 0.844 1 96.5 78 ASP A CA 1
ATOM 642 C C . ASP A 1 78 ? -19.469 -3 1.039 1 96.5 78 ASP A C 1
ATOM 644 O O . ASP A 1 78 ? -19.453 -2.242 0.067 1 96.5 78 ASP A O 1
ATOM 648 N N . GLU A 1 79 ? -19.594 -2.564 2.244 1 97.31 79 GLU A N 1
ATOM 649 C CA . GLU A 1 79 ? -19.703 -1.136 2.521 1 97.31 79 GLU A CA 1
ATOM 650 C C . GLU A 1 79 ? -18.422 -0.398 2.123 1 97.31 79 GLU A C 1
ATOM 652 O O . GLU A 1 79 ? -18.484 0.693 1.553 1 97.31 79 GLU A O 1
ATOM 657 N N . VAL A 1 80 ? -17.297 -0.975 2.4 1 97.38 80 VAL A N 1
ATOM 658 C CA . VAL A 1 80 ? -16.016 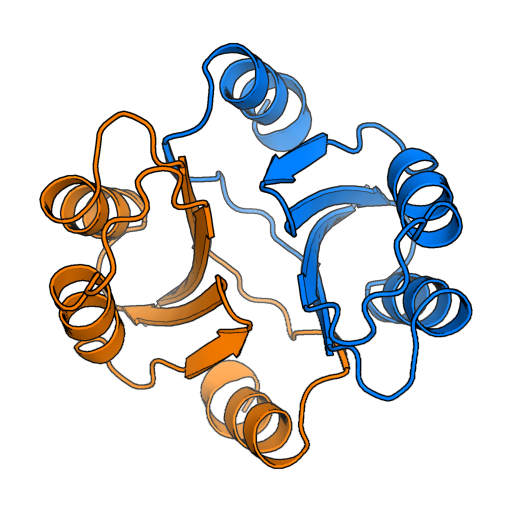-0.38 2.055 1 97.38 80 VAL A CA 1
ATOM 659 C C . VAL A 1 80 ? -15.844 -0.35 0.536 1 97.38 80 VAL A C 1
ATOM 661 O O . VAL A 1 80 ? -15.422 0.663 -0.029 1 97.38 80 VAL A O 1
ATOM 664 N N . ALA A 1 81 ? -16.156 -1.452 -0.074 1 97.44 81 ALA A N 1
ATOM 665 C CA . ALA A 1 81 ? -16.062 -1.555 -1.527 1 97.44 81 ALA A CA 1
ATOM 666 C C . ALA A 1 81 ? -16.906 -0.485 -2.215 1 97.44 81 ALA A C 1
ATOM 668 O O . ALA A 1 81 ? -16.469 0.119 -3.197 1 97.44 81 ALA A O 1
ATOM 669 N N . LYS A 1 82 ? -18.156 -0.342 -1.748 1 97.69 82 LYS A N 1
ATOM 670 C CA . LYS A 1 82 ? -19.047 0.672 -2.312 1 97.69 82 LYS A CA 1
ATOM 671 C C . LYS A 1 82 ? -18.422 2.062 -2.209 1 97.69 82 LYS A C 1
ATOM 673 O O . LYS A 1 82 ? -18.484 2.848 -3.156 1 97.69 82 LYS A O 1
ATOM 678 N N . LYS A 1 83 ? -17.812 2.414 -1.093 1 97.81 83 LYS A N 1
ATOM 679 C CA . LYS A 1 83 ? -17.188 3.717 -0.882 1 97.81 83 LYS A CA 1
ATOM 680 C C . LYS A 1 83 ? -15.977 3.896 -1.783 1 97.81 83 LYS A C 1
ATOM 682 O O . LYS A 1 83 ? -15.703 5.004 -2.254 1 97.81 83 LYS A O 1
ATOM 687 N N . VAL A 1 84 ? -15.156 2.803 -2.004 1 98 84 VAL A N 1
ATOM 688 C CA . VAL A 1 84 ? -14 2.857 -2.891 1 98 84 VAL A CA 1
ATOM 689 C C . VAL A 1 84 ? -14.453 3.225 -4.305 1 98 84 VAL A C 1
ATOM 691 O O . VAL A 1 84 ? -13.844 4.082 -4.949 1 98 84 VAL A O 1
ATOM 694 N N . ILE A 1 85 ? -15.539 2.564 -4.734 1 96.94 85 ILE A N 1
ATOM 695 C CA . ILE A 1 85 ? -16.047 2.826 -6.074 1 96.94 85 ILE A CA 1
ATOM 696 C C . ILE A 1 85 ? -16.547 4.266 -6.168 1 96.94 85 ILE A C 1
ATOM 698 O O . ILE A 1 85 ? -16.219 4.98 -7.121 1 96.94 85 ILE A O 1
ATOM 702 N N . GLU A 1 86 ? -17.281 4.758 -5.199 1 96.75 86 GLU A N 1
ATOM 703 C CA . GLU A 1 86 ? -17.891 6.082 -5.199 1 96.75 86 GLU A CA 1
ATOM 704 C C . GLU A 1 86 ? -16.828 7.184 -5.137 1 96.75 86 GLU A C 1
ATOM 706 O O . GLU A 1 86 ? -16.953 8.203 -5.812 1 96.75 86 GLU A O 1
ATOM 711 N N . LEU A 1 87 ? -15.781 6.957 -4.383 1 96.5 87 LEU A N 1
ATOM 712 C CA . LEU A 1 87 ? -14.867 8.047 -4.078 1 96.5 87 LEU A CA 1
ATOM 713 C C . LEU A 1 87 ? -13.609 7.969 -4.941 1 96.5 87 LEU A C 1
ATOM 715 O O . LEU A 1 87 ? -12.984 8.992 -5.23 1 96.5 87 LEU A O 1
ATOM 719 N N . TYR A 1 88 ? -13.219 6.738 -5.473 1 96.44 88 TYR A N 1
ATOM 720 C CA . TYR A 1 88 ? -11.914 6.594 -6.109 1 96.44 88 TYR A CA 1
ATOM 721 C C . TYR A 1 88 ? -12.055 6.086 -7.539 1 96.44 88 TYR A C 1
ATOM 723 O O . TYR A 1 88 ? -11.094 6.094 -8.305 1 96.44 88 TYR A O 1
ATOM 731 N N . GLN A 1 89 ? -13.203 5.609 -7.922 1 90.69 89 GLN A N 1
ATOM 732 C CA . GLN A 1 89 ? -13.352 5.031 -9.25 1 90.69 89 GLN A CA 1
ATOM 733 C C . GLN A 1 89 ? -14.469 5.723 -10.031 1 90.69 89 GLN A C 1
ATOM 735 O O . GLN A 1 89 ? -14.625 5.496 -11.234 1 90.69 89 GLN A O 1
ATOM 740 N N . ALA A 1 90 ? -15.266 6.57 -9.312 1 76.19 90 ALA A N 1
ATOM 741 C CA . ALA A 1 90 ? -16.312 7.312 -10.008 1 76.19 90 ALA A CA 1
ATOM 742 C C . ALA A 1 90 ? -15.766 8.609 -10.594 1 76.19 90 ALA A C 1
ATOM 744 O O . ALA A 1 90 ? -14.758 9.141 -10.117 1 76.19 90 ALA A O 1
ATOM 745 N N . MET B 1 1 ? 5.949 -5.215 -18.703 1 90.81 1 MET B N 1
ATOM 746 C CA . MET B 1 1 ? 5.23 -5.867 -17.625 1 90.81 1 MET B CA 1
ATOM 747 C C . MET B 1 1 ? 4.641 -4.836 -16.656 1 90.81 1 MET B C 1
ATOM 749 O O . MET B 1 1 ? 5.246 -3.793 -16.406 1 90.81 1 MET B O 1
ATOM 753 N N . ASN B 1 2 ? 3.395 -5.16 -16.203 1 95.25 2 ASN B N 1
ATOM 754 C CA . ASN B 1 2 ? 2.717 -4.227 -15.312 1 95.25 2 ASN B CA 1
ATOM 755 C C . ASN B 1 2 ? 3.195 -4.379 -13.867 1 95.25 2 ASN B C 1
ATOM 757 O O . ASN B 1 2 ? 3.584 -5.473 -13.453 1 95.25 2 ASN B O 1
ATOM 761 N N . LYS B 1 3 ? 3.264 -3.234 -13.156 1 97.25 3 LYS B N 1
ATOM 762 C CA . LYS B 1 3 ? 3.588 -3.223 -11.734 1 97.25 3 LYS B CA 1
ATOM 763 C C . LYS B 1 3 ? 2.324 -3.152 -10.883 1 97.25 3 LYS B C 1
ATOM 765 O O . LYS B 1 3 ? 1.457 -2.307 -11.117 1 97.25 3 LYS B O 1
ATOM 770 N N . TYR B 1 4 ? 2.223 -4.074 -9.867 1 98.12 4 TYR B N 1
ATOM 771 C CA . TYR B 1 4 ? 1.046 -4.121 -9.008 1 98.12 4 TYR B CA 1
ATOM 772 C C . TYR B 1 4 ? 1.444 -4.105 -7.539 1 98.12 4 TYR B C 1
ATOM 774 O O . TYR B 1 4 ? 2.496 -4.637 -7.168 1 98.12 4 TYR B O 1
ATOM 782 N N . LEU B 1 5 ? 0.679 -3.447 -6.746 1 98.62 5 LEU B N 1
ATOM 783 C CA . LEU B 1 5 ? 0.667 -3.652 -5.301 1 98.62 5 LEU B CA 1
ATOM 784 C C . LEU B 1 5 ? -0.465 -4.59 -4.895 1 98.62 5 LEU B C 1
ATOM 786 O O . LEU B 1 5 ? -1.602 -4.43 -5.344 1 98.62 5 LEU B O 1
ATOM 790 N N . VAL B 1 6 ? -0.146 -5.598 -4.09 1 98.62 6 VAL B N 1
ATOM 791 C CA . VAL B 1 6 ? -1.118 -6.527 -3.521 1 98.62 6 VAL B CA 1
ATOM 792 C C . VAL B 1 6 ? -1.121 -6.398 -1.999 1 98.62 6 VAL B C 1
ATOM 794 O O . VAL B 1 6 ? -0.085 -6.578 -1.354 1 98.62 6 VAL B O 1
ATOM 797 N N . SER B 1 7 ? -2.221 -6.047 -1.45 1 98.25 7 SER B N 1
ATOM 798 C CA . SER B 1 7 ? -2.377 -6.039 0.001 1 98.25 7 SER B CA 1
ATOM 799 C C . SER B 1 7 ? -3.537 -6.926 0.438 1 98.25 7 SER B C 1
ATOM 801 O O . SER B 1 7 ? -4.457 -7.184 -0.341 1 98.25 7 SER B O 1
ATOM 803 N N . TYR B 1 8 ? -3.492 -7.41 1.706 1 96.75 8 TYR B N 1
ATOM 804 C CA . TYR B 1 8 ? -4.531 -8.305 2.201 1 96.75 8 TYR B CA 1
ATOM 805 C C . TYR B 1 8 ? -4.688 -8.18 3.711 1 96.75 8 TYR B C 1
ATOM 807 O O . TYR B 1 8 ? -3.777 -7.711 4.398 1 96.75 8 TYR B O 1
ATOM 815 N N . ASP B 1 9 ? -5.848 -8.469 4.195 1 94.56 9 ASP B N 1
ATOM 816 C CA . ASP B 1 9 ? -6.164 -8.703 5.602 1 94.56 9 ASP B CA 1
ATOM 817 C C . ASP B 1 9 ? -6.703 -10.117 5.812 1 94.56 9 ASP B C 1
ATOM 819 O O . ASP B 1 9 ? -7.75 -10.477 5.27 1 94.56 9 ASP B O 1
ATOM 823 N N . LEU B 1 10 ? -5.984 -10.867 6.609 1 92.62 10 LEU B N 1
ATOM 824 C CA . LEU B 1 10 ? -6.391 -12.242 6.883 1 92.62 10 LEU B CA 1
ATOM 825 C C . LEU B 1 10 ? -7.133 -12.336 8.211 1 92.62 10 LEU B C 1
ATOM 827 O O . LEU B 1 10 ? -6.66 -11.82 9.227 1 92.62 10 LEU B O 1
ATOM 831 N N . HIS B 1 11 ? -8.281 -12.828 8.336 1 86.88 11 HIS B N 1
ATOM 832 C CA . HIS B 1 11 ? -9.094 -12.906 9.547 1 86.88 11 HIS B CA 1
ATOM 833 C C . HIS B 1 11 ? -9.125 -14.328 10.094 1 86.88 11 HIS B C 1
ATOM 835 O O . HIS B 1 11 ? -9.484 -14.547 11.258 1 86.88 11 HIS B O 1
ATOM 841 N N . THR B 1 12 ? -8.945 -15.266 9.367 1 73.12 12 THR B N 1
ATOM 842 C CA . THR B 1 12 ? -8.883 -16.625 9.898 1 73.12 12 THR B CA 1
ATOM 843 C C . THR B 1 12 ? -7.441 -17.016 10.203 1 73.12 12 THR B C 1
ATOM 845 O O . THR B 1 12 ? -6.562 -16.875 9.352 1 73.12 12 THR B O 1
ATOM 848 N N . PRO B 1 13 ? -7.293 -16.984 11.531 1 61.16 13 PRO B N 1
ATOM 849 C CA . PRO B 1 13 ? -5.945 -17.391 11.93 1 61.16 13 PRO B CA 1
ATOM 850 C C . PRO B 1 13 ? -5.465 -18.641 11.188 1 61.16 13 PRO B C 1
ATOM 852 O O . PRO B 1 13 ? -6.098 -19.703 11.273 1 61.16 13 PRO B O 1
ATOM 855 N N . ARG B 1 14 ? -5.867 -18.688 10.102 1 54.03 14 ARG B N 1
ATOM 856 C CA . ARG B 1 14 ? -5.207 -19.906 9.617 1 54.03 14 ARG B CA 1
ATOM 857 C C . ARG B 1 14 ? -3.707 -19.672 9.461 1 54.03 14 ARG B C 1
ATOM 859 O O . ARG B 1 14 ? -3.279 -18.672 8.898 1 54.03 14 ARG B O 1
ATOM 866 N N . LYS B 1 15 ? -2.91 -20.141 10.406 1 51.88 15 LYS B N 1
ATOM 867 C CA . LYS B 1 15 ? -1.451 -20.141 10.477 1 51.88 15 LYS B CA 1
ATOM 868 C C . LYS B 1 15 ? -0.831 -19.969 9.094 1 51.88 15 LYS B C 1
ATOM 870 O O . LYS B 1 15 ? 0.088 -19.156 8.922 1 51.88 15 LYS B O 1
ATOM 875 N N . GLU B 1 16 ? -0.804 -21 8.195 1 55.09 16 GLU B N 1
ATOM 876 C CA . GLU B 1 16 ? 0.112 -21.219 7.082 1 55.09 16 GLU B CA 1
ATOM 877 C C . GLU B 1 16 ? -0.519 -20.797 5.758 1 55.09 16 GLU B C 1
ATOM 879 O O . GLU B 1 16 ? -1.113 -21.625 5.055 1 55.09 16 GLU B O 1
ATOM 884 N N . TYR B 1 17 ? -0.722 -19.375 5.828 1 73.69 17 TYR B N 1
ATOM 885 C CA . TYR B 1 17 ? -1.189 -19.219 4.453 1 73.69 17 TYR B CA 1
ATOM 886 C C . TYR B 1 17 ? -0.065 -19.484 3.461 1 73.69 17 TYR B C 1
ATOM 888 O O . TYR B 1 17 ? 0.348 -18.594 2.725 1 73.69 17 TYR B O 1
ATOM 896 N N . ASN B 1 18 ? 0.405 -20.734 3.561 1 87.19 18 ASN B N 1
ATOM 897 C CA . ASN B 1 18 ? 1.472 -21.156 2.658 1 87.19 18 ASN B CA 1
ATOM 898 C C . ASN B 1 18 ? 1.072 -20.984 1.196 1 87.19 18 ASN B C 1
ATOM 900 O O . ASN B 1 18 ? 1.894 -20.578 0.366 1 87.19 18 ASN B O 1
ATOM 904 N N . SER B 1 19 ? -0.194 -21.188 0.915 1 92 19 SER B N 1
ATOM 905 C CA . SER B 1 19 ? -0.661 -21.062 -0.463 1 92 19 SER B CA 1
ATOM 906 C C . SER B 1 19 ? -0.543 -19.641 -0.967 1 92 19 SER B C 1
ATOM 908 O O . SER B 1 19 ? -0.166 -19.406 -2.117 1 92 19 SER B O 1
ATOM 910 N N . LEU B 1 20 ? -0.885 -18.672 -0.085 1 94.62 20 LEU B N 1
ATOM 911 C CA . LEU B 1 20 ? -0.768 -17.266 -0.456 1 94.62 20 LEU B CA 1
ATOM 912 C C . LEU B 1 20 ? 0.689 -16.875 -0.706 1 94.62 20 LEU B C 1
ATOM 914 O O . LEU B 1 20 ? 1.005 -16.25 -1.713 1 94.62 20 LEU B O 1
ATOM 918 N N . TRP B 1 21 ? 1.514 -17.344 0.166 1 94.06 21 TRP B N 1
ATOM 919 C CA . TRP B 1 21 ? 2.941 -17.062 0.045 1 94.06 21 TRP B CA 1
ATOM 920 C C . TRP B 1 21 ? 3.508 -17.672 -1.234 1 94.06 21 TRP B C 1
ATOM 922 O O . TRP B 1 21 ? 4.273 -17.016 -1.949 1 94.06 21 TRP B O 1
ATOM 932 N N . TYR B 1 22 ? 3.143 -18.906 -1.439 1 95.44 22 TYR B N 1
ATOM 933 C CA . TYR B 1 22 ? 3.609 -19.578 -2.646 1 95.44 22 TYR B CA 1
ATOM 934 C C . TYR B 1 22 ? 3.141 -18.844 -3.896 1 95.44 22 TYR B C 1
ATOM 936 O O . TYR B 1 22 ? 3.916 -18.656 -4.836 1 95.44 22 TYR B O 1
ATOM 944 N N . LEU B 1 23 ? 1.919 -18.422 -3.957 1 96.88 23 LEU B N 1
ATOM 945 C CA . LEU B 1 23 ? 1.355 -17.703 -5.098 1 96.88 23 LEU B CA 1
ATOM 946 C C . LEU B 1 23 ? 2.107 -16.406 -5.352 1 96.88 23 LEU B C 1
ATOM 948 O O . LEU B 1 23 ? 2.559 -16.156 -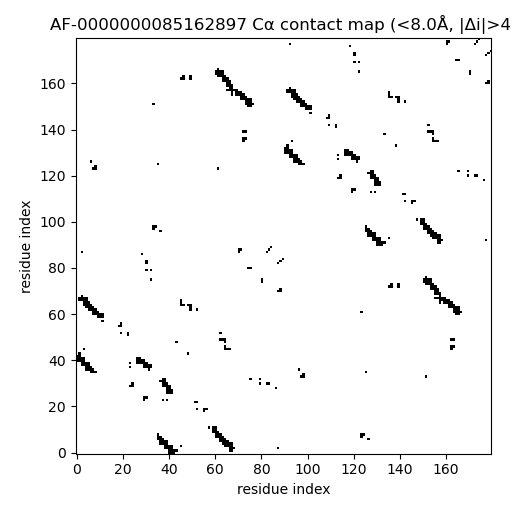6.469 1 96.88 23 LEU B O 1
ATOM 952 N N . LEU B 1 24 ? 2.281 -15.578 -4.297 1 97.38 24 LEU B N 1
ATOM 953 C CA . LEU B 1 24 ? 2.871 -14.25 -4.461 1 97.38 24 LEU B CA 1
ATOM 954 C C . LEU B 1 24 ? 4.355 -14.359 -4.789 1 97.38 24 LEU B C 1
ATOM 956 O O . LEU B 1 24 ? 4.871 -13.578 -5.598 1 97.38 24 LEU B O 1
ATOM 960 N N . LYS B 1 25 ? 4.949 -15.391 -4.281 1 97.19 25 LYS B N 1
ATOM 961 C CA . LYS B 1 25 ? 6.363 -15.625 -4.555 1 97.19 25 LYS B CA 1
ATOM 962 C C . LYS B 1 25 ? 6.57 -16.141 -5.98 1 97.19 25 LYS B C 1
ATOM 964 O O . LYS B 1 25 ? 7.672 -16.031 -6.527 1 97.19 25 LYS B O 1
ATOM 969 N N . SER B 1 26 ? 5.578 -16.641 -6.504 1 97.19 26 SER B N 1
ATOM 970 C CA . SER B 1 26 ? 5.703 -17.219 -7.836 1 97.19 26 SER B CA 1
ATOM 971 C C . SER B 1 26 ? 5.805 -16.141 -8.906 1 97.19 26 SER B C 1
ATOM 973 O O . SER B 1 26 ? 6.223 -16.422 -10.031 1 97.19 26 SER B O 1
ATOM 975 N N . PHE B 1 27 ? 5.383 -14.891 -8.648 1 97.25 27 PHE B N 1
ATOM 976 C CA . PHE B 1 27 ? 5.523 -13.797 -9.594 1 97.25 27 PHE B CA 1
ATOM 977 C C . PHE B 1 27 ? 6.984 -13.383 -9.734 1 97.25 27 PHE B C 1
ATOM 979 O O . PHE B 1 27 ? 7.754 -13.469 -8.773 1 97.25 27 PHE B O 1
ATOM 986 N N . LYS B 1 28 ? 7.297 -12.992 -10.914 1 89.88 28 LYS B N 1
ATOM 987 C CA . LYS B 1 28 ? 8.656 -12.516 -11.133 1 89.88 28 LYS B CA 1
ATOM 988 C C . LYS B 1 28 ? 8.906 -11.211 -10.383 1 89.88 28 LYS B C 1
ATOM 990 O O . LYS B 1 28 ? 8.047 -10.328 -10.352 1 89.88 28 LYS B O 1
ATOM 995 N N . ASP B 1 29 ? 10.102 -11.086 -9.734 1 94.56 29 ASP B N 1
ATOM 996 C CA . ASP B 1 29 ? 10.547 -9.859 -9.07 1 94.56 29 ASP B CA 1
ATOM 997 C C . ASP B 1 29 ? 9.539 -9.414 -8.016 1 94.56 29 ASP B C 1
ATOM 999 O O . ASP B 1 29 ? 9.266 -8.219 -7.879 1 94.56 29 ASP B O 1
ATOM 1003 N N . SER B 1 30 ? 8.906 -10.406 -7.434 1 98.19 30 SER B N 1
ATOM 1004 C CA . SER B 1 30 ? 7.98 -10.07 -6.359 1 98.19 30 SER B CA 1
ATOM 1005 C C . SER B 1 30 ? 8.727 -9.664 -5.09 1 98.19 30 SER B C 1
ATOM 1007 O O . SER B 1 30 ? 9.789 -10.203 -4.789 1 98.19 30 SER B O 1
ATOM 1009 N N . LEU B 1 31 ? 8.25 -8.703 -4.344 1 98.31 31 LEU B N 1
ATOM 1010 C CA . LEU B 1 31 ? 8.836 -8.227 -3.098 1 98.31 31 LEU B CA 1
ATOM 1011 C C . LEU B 1 31 ? 7.797 -8.195 -1.984 1 98.31 31 LEU B C 1
ATOM 1013 O O . LEU B 1 31 ? 6.723 -7.617 -2.148 1 98.31 31 LEU B O 1
ATOM 1017 N N . HIS B 1 32 ? 8.148 -8.891 -0.896 1 97.69 32 HIS B N 1
ATOM 1018 C CA . HIS B 1 32 ? 7.363 -8.773 0.328 1 97.69 32 HIS B CA 1
ATOM 1019 C C . HIS B 1 32 ? 7.82 -7.574 1.158 1 97.69 32 HIS B C 1
ATOM 1021 O O . HIS B 1 32 ? 8.758 -7.688 1.952 1 97.69 32 HIS B O 1
ATOM 1027 N N . ILE B 1 33 ? 7.066 -6.422 1.062 1 98 33 ILE B N 1
ATOM 1028 C CA . ILE B 1 33 ? 7.648 -5.18 1.562 1 98 33 ILE B CA 1
ATOM 1029 C C . ILE B 1 33 ? 7.066 -4.855 2.936 1 98 33 ILE B C 1
ATOM 1031 O O . ILE B 1 33 ? 7.633 -4.059 3.686 1 98 33 ILE B O 1
ATOM 1035 N N . GLN B 1 34 ? 5.98 -5.383 3.328 1 96.81 34 GLN B N 1
ATOM 1036 C CA . GLN B 1 34 ? 5.309 -5.277 4.617 1 96.81 34 GLN B CA 1
ATOM 1037 C C . GLN B 1 34 ? 4.539 -6.551 4.945 1 96.81 34 GLN B C 1
ATOM 1039 O O . GLN B 1 34 ? 4.324 -7.395 4.074 1 96.81 34 GLN B O 1
ATOM 1044 N N . ASP B 1 35 ? 4.07 -6.715 6.113 1 93.25 35 ASP B N 1
ATOM 1045 C CA . ASP B 1 35 ? 3.445 -7.949 6.578 1 93.25 35 ASP B CA 1
ATOM 1046 C C . ASP B 1 35 ? 2.299 -8.359 5.656 1 93.25 35 ASP B C 1
ATOM 1048 O O . ASP B 1 35 ? 2.055 -9.555 5.457 1 93.25 35 ASP B O 1
ATOM 1052 N N . SER B 1 36 ? 1.539 -7.371 5.125 1 94.44 36 SER B N 1
ATOM 1053 C CA . SER B 1 36 ? 0.36 -7.688 4.324 1 94.44 36 SER B CA 1
ATOM 1054 C C . SER B 1 36 ? 0.423 -7.008 2.959 1 94.44 36 SER B C 1
ATOM 1056 O O . SER B 1 36 ? -0.608 -6.809 2.312 1 94.44 36 SER B O 1
ATOM 1058 N N . VAL B 1 37 ? 1.64 -6.672 2.533 1 97.75 37 VAL B N 1
ATOM 1059 C CA . VAL B 1 37 ? 1.743 -5.938 1.276 1 97.75 37 VAL B CA 1
ATOM 1060 C C . VAL B 1 37 ? 2.891 -6.5 0.441 1 97.75 37 VAL B C 1
ATOM 1062 O O . VAL B 1 37 ? 4.004 -6.672 0.942 1 97.75 37 VAL B O 1
ATOM 1065 N N . TRP B 1 38 ? 2.602 -6.754 -0.759 1 98.19 38 TRP B N 1
ATOM 1066 C CA . TRP B 1 38 ? 3.564 -7.227 -1.748 1 98.19 38 TRP B CA 1
ATOM 1067 C C . TRP B 1 38 ? 3.574 -6.32 -2.977 1 98.19 38 TRP B C 1
ATOM 1069 O O . TRP B 1 38 ? 2.543 -5.754 -3.346 1 98.19 38 TRP B O 1
ATOM 1079 N N . LEU B 1 39 ? 4.746 -6.191 -3.578 1 98.5 39 LEU B N 1
ATOM 1080 C CA . LEU B 1 39 ? 4.871 -5.695 -4.945 1 98.5 39 LEU B CA 1
ATOM 1081 C C . LEU B 1 39 ? 5.117 -6.844 -5.918 1 98.5 39 LEU B C 1
ATOM 1083 O O . LEU B 1 39 ? 5.918 -7.742 -5.637 1 98.5 39 LEU B O 1
ATOM 1087 N N . VAL B 1 40 ? 4.371 -6.848 -7.051 1 98.06 40 VAL B N 1
ATOM 1088 C CA . VAL B 1 40 ? 4.547 -7.902 -8.039 1 98.06 40 VAL B CA 1
ATOM 1089 C C . VAL B 1 40 ? 4.57 -7.297 -9.445 1 98.06 40 VAL B C 1
ATOM 1091 O O . VAL B 1 40 ? 3.967 -6.246 -9.68 1 98.06 40 VAL B O 1
ATOM 1094 N N . LYS B 1 41 ? 5.324 -7.941 -10.312 1 97.12 41 LYS B N 1
ATOM 1095 C CA . LYS B 1 41 ? 5.289 -7.676 -11.75 1 97.12 41 LYS B CA 1
ATOM 1096 C C . LYS B 1 41 ? 4.648 -8.836 -12.508 1 97.12 41 LYS B C 1
ATOM 1098 O O . LYS B 1 41 ? 4.934 -10 -12.227 1 97.12 41 LYS B O 1
ATOM 1103 N N . SER B 1 42 ? 3.752 -8.438 -13.375 1 97.25 42 SER B N 1
ATOM 1104 C CA . SER B 1 42 ? 3.078 -9.5 -14.109 1 97.25 42 SER B CA 1
ATOM 1105 C C . SER B 1 42 ? 2.484 -8.984 -15.414 1 97.25 42 SER B C 1
ATOM 1107 O O . SER B 1 42 ? 2.164 -7.797 -15.523 1 97.25 42 SER B O 1
ATOM 1109 N N . THR B 1 43 ? 2.395 -9.898 -16.375 1 97.56 43 THR B N 1
ATOM 1110 C CA . THR B 1 43 ? 1.693 -9.578 -17.609 1 97.56 43 THR B CA 1
ATOM 1111 C C . THR B 1 43 ? 0.195 -9.828 -17.469 1 97.56 43 THR B C 1
ATOM 1113 O O . THR B 1 43 ? -0.597 -9.398 -18.297 1 97.56 43 THR B O 1
ATOM 1116 N N . LYS B 1 44 ? -0.195 -10.492 -16.391 1 97.5 44 LYS B N 1
ATOM 1117 C CA . LYS B 1 44 ? -1.611 -10.719 -16.125 1 97.5 44 LYS B CA 1
ATOM 1118 C C . LYS B 1 44 ? -2.328 -9.414 -15.789 1 97.5 44 LYS B C 1
ATOM 1120 O O . LYS B 1 44 ? -1.693 -8.438 -15.398 1 97.5 44 LYS B O 1
ATOM 1125 N N . THR B 1 45 ? -3.619 -9.391 -15.992 1 97 45 THR B N 1
ATOM 1126 C CA . THR B 1 45 ? -4.41 -8.227 -15.609 1 97 45 THR B CA 1
ATOM 1127 C C . THR B 1 45 ? -4.641 -8.211 -14.102 1 97 45 THR B C 1
ATOM 1129 O O . THR B 1 45 ? -4.465 -9.234 -13.43 1 97 45 THR B O 1
ATOM 1132 N N . GLN B 1 46 ? -5.078 -7.098 -13.562 1 97.12 46 GLN B N 1
ATOM 1133 C CA . GLN B 1 46 ? -5.445 -6.965 -12.156 1 97.12 46 GLN B CA 1
ATOM 1134 C C . GLN B 1 46 ? -6.52 -7.977 -11.766 1 97.12 46 GLN B C 1
ATOM 1136 O O . GLN B 1 46 ? -6.469 -8.555 -10.68 1 97.12 46 GLN B O 1
ATOM 1141 N N . GLN B 1 47 ? -7.477 -8.078 -12.695 1 97.31 47 GLN B N 1
ATOM 1142 C CA . GLN B 1 47 ? -8.586 -8.992 -12.445 1 97.31 47 GLN B CA 1
ATOM 1143 C C . GLN B 1 47 ? -8.102 -10.438 -12.367 1 97.31 47 GLN B C 1
ATOM 1145 O O . GLN B 1 47 ? -8.539 -11.203 -11.508 1 97.31 47 GLN B O 1
ATOM 1150 N N . ASP B 1 48 ? -7.191 -10.781 -13.227 1 98.25 48 ASP B N 1
ATOM 1151 C CA . ASP B 1 48 ? -6.645 -12.133 -13.227 1 98.25 48 ASP B CA 1
ATOM 1152 C C . ASP B 1 48 ? -5.887 -12.422 -11.93 1 98.25 48 ASP B C 1
ATOM 1154 O O . ASP B 1 48 ? -6.02 -13.5 -11.352 1 98.25 48 ASP B O 1
ATOM 1158 N N . ILE B 1 49 ? -5.066 -11.492 -11.516 1 98.38 49 ILE B N 1
ATOM 1159 C CA . ILE B 1 49 ? -4.32 -11.648 -10.273 1 98.38 49 ILE B CA 1
ATOM 1160 C C . ILE B 1 49 ? -5.293 -11.766 -9.102 1 98.38 49 ILE B C 1
ATOM 1162 O O . ILE B 1 49 ? -5.098 -12.594 -8.211 1 98.38 49 ILE B O 1
ATOM 1166 N N . SER B 1 50 ? -6.355 -10.992 -9.062 1 98.31 50 SER B N 1
ATOM 1167 C CA . SER B 1 50 ? -7.352 -11.062 -8 1 98.31 50 SER B CA 1
ATOM 1168 C C . SER B 1 50 ? -8.031 -12.422 -7.965 1 98.31 50 SER B C 1
ATOM 1170 O O . SER B 1 50 ? -8.336 -12.945 -6.891 1 98.31 50 SER B O 1
ATOM 1172 N N . GLU B 1 51 ? -8.359 -12.961 -9.109 1 98.31 51 GLU B N 1
ATOM 1173 C CA . GLU B 1 51 ? -8.977 -14.281 -9.18 1 98.31 51 GLU B CA 1
ATOM 1174 C C . GLU B 1 51 ? -8.055 -15.352 -8.617 1 98.31 51 GLU B C 1
ATOM 1176 O O . GLU B 1 51 ? -8.508 -16.297 -7.969 1 98.31 51 GLU B O 1
ATOM 1181 N N . LEU B 1 52 ? -6.68 -15.266 -8.906 1 98 52 LEU B N 1
ATOM 1182 C CA . LEU B 1 52 ? -5.711 -16.188 -8.328 1 98 52 LEU B CA 1
ATOM 1183 C C . LEU B 1 52 ? -5.719 -16.109 -6.805 1 98 52 LEU B C 1
ATOM 1185 O O . LEU B 1 52 ? -5.633 -17.125 -6.117 1 98 52 LEU B O 1
ATOM 1189 N N . LEU B 1 53 ? -5.855 -14.836 -6.23 1 97.38 53 LEU B N 1
ATOM 1190 C CA . LEU B 1 53 ? -5.918 -14.633 -4.789 1 97.38 53 LEU B CA 1
ATOM 1191 C C . LEU B 1 53 ? -7.188 -15.25 -4.211 1 97.38 53 LEU B C 1
ATOM 1193 O O . LEU B 1 53 ? -7.16 -15.844 -3.131 1 97.38 53 LEU B O 1
ATOM 1197 N N . GLN B 1 54 ? -8.227 -15.109 -4.93 1 96.69 54 GLN B N 1
ATOM 1198 C CA . GLN B 1 54 ? -9.5 -15.664 -4.488 1 96.69 54 GLN B CA 1
ATOM 1199 C C . GLN B 1 54 ? -9.422 -17.172 -4.309 1 96.69 54 GLN B C 1
ATOM 1201 O O . GLN B 1 54 ? -10.094 -17.734 -3.443 1 96.69 54 GLN B O 1
ATOM 1206 N N . GLU B 1 55 ? -8.664 -17.828 -5.051 1 95.81 55 GLU B N 1
ATOM 1207 C CA . GLU B 1 55 ? -8.516 -19.266 -5.004 1 95.81 55 GLU B CA 1
ATOM 1208 C C . GLU B 1 55 ? -7.789 -19.719 -3.734 1 95.81 55 GLU B C 1
ATOM 1210 O O . GLU B 1 55 ? -7.941 -20.859 -3.291 1 95.81 55 GLU B O 1
ATOM 1215 N N . VAL B 1 56 ? -6.98 -18.812 -3.182 1 94.19 56 VAL B N 1
ATOM 1216 C CA . VAL B 1 56 ? -6.133 -19.25 -2.078 1 94.19 56 VAL B CA 1
ATOM 1217 C C . VAL B 1 56 ? -6.57 -18.578 -0.785 1 94.19 56 VAL B C 1
ATOM 1219 O O . VAL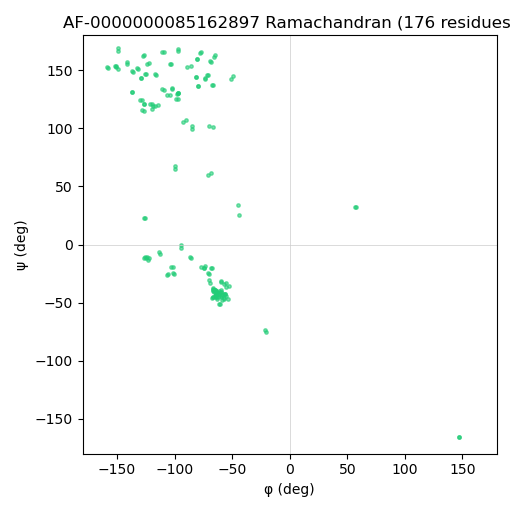 B 1 56 ? -6.09 -18.906 0.298 1 94.19 56 VAL B O 1
ATOM 1222 N N . LEU B 1 57 ? -7.477 -17.609 -0.808 1 94.06 57 LEU B N 1
ATOM 1223 C CA . LEU B 1 57 ? -7.941 -16.891 0.368 1 94.06 57 LEU B CA 1
ATOM 1224 C C . LEU B 1 57 ? -9.383 -17.266 0.706 1 94.06 57 LEU B C 1
ATOM 1226 O O . LEU B 1 57 ? -10.062 -17.906 -0.097 1 94.06 57 LEU B O 1
ATOM 1230 N N . ASP B 1 58 ? -9.789 -16.891 1.919 1 91.31 58 ASP B N 1
ATOM 1231 C CA . ASP B 1 58 ? -11.125 -17.234 2.4 1 91.31 58 ASP B CA 1
ATOM 1232 C C . ASP B 1 58 ? -12.102 -16.078 2.186 1 91.31 58 ASP B C 1
ATOM 1234 O O . ASP B 1 58 ? -11.68 -14.945 1.955 1 91.31 58 ASP B O 1
ATOM 1238 N N . SER B 1 59 ? -13.367 -16.391 2.338 1 90.88 59 SER B N 1
ATOM 1239 C CA . SER B 1 59 ? -14.422 -15.414 2.066 1 90.88 59 SER B CA 1
ATOM 1240 C C . SER B 1 59 ? -14.391 -14.273 3.078 1 90.88 59 SER B C 1
ATOM 1242 O O . SER B 1 59 ? -14.906 -13.188 2.809 1 90.88 59 SER B O 1
ATOM 1244 N N . ASP B 1 60 ? -13.781 -14.453 4.25 1 91.81 60 ASP B N 1
ATOM 1245 C CA . ASP B 1 60 ? -13.758 -13.422 5.281 1 91.81 60 ASP B CA 1
ATOM 1246 C C . ASP B 1 60 ? -12.484 -12.586 5.188 1 91.81 60 ASP B C 1
ATOM 1248 O O . ASP B 1 60 ? -12.32 -11.609 5.926 1 91.81 60 ASP B O 1
ATOM 1252 N N . ASP B 1 61 ? -11.594 -12.93 4.184 1 95 61 ASP B N 1
ATOM 1253 C CA . ASP B 1 61 ? -10.383 -12.156 3.955 1 95 61 ASP B CA 1
ATOM 1254 C C . ASP B 1 61 ? -10.633 -11.016 2.979 1 95 61 ASP B C 1
ATOM 1256 O O . ASP B 1 61 ? -11.602 -11.047 2.213 1 95 61 ASP B O 1
ATOM 1260 N N . SER B 1 62 ? -9.883 -10.008 3.109 1 96.69 62 SER B N 1
ATOM 1261 C CA . SER B 1 62 ? -9.93 -8.93 2.123 1 96.69 62 SER B CA 1
ATOM 1262 C C . SER B 1 62 ? -8.602 -8.797 1.391 1 96.69 62 SER B C 1
ATOM 1264 O O . SER B 1 62 ? -7.547 -9.133 1.938 1 96.69 62 SER B O 1
ATOM 1266 N N . TRP B 1 63 ? -8.586 -8.438 0.12 1 97.75 63 TRP B N 1
ATOM 1267 C CA . TRP B 1 63 ? -7.391 -8.164 -0.672 1 97.75 63 TRP B CA 1
ATOM 1268 C C . TRP B 1 63 ? -7.672 -7.125 -1.75 1 97.75 63 TRP B C 1
ATOM 1270 O O . TRP B 1 63 ? -8.82 -6.938 -2.15 1 97.75 63 TRP B O 1
ATOM 1280 N N . ILE B 1 64 ? -6.648 -6.391 -2.111 1 98.69 64 ILE B N 1
ATOM 1281 C CA . ILE B 1 64 ? -6.75 -5.527 -3.283 1 98.69 64 ILE B CA 1
ATOM 1282 C C . ILE B 1 64 ? -5.531 -5.719 -4.176 1 98.69 64 ILE B C 1
ATOM 1284 O O . ILE B 1 64 ? -4.473 -6.148 -3.711 1 98.69 64 ILE B O 1
ATOM 1288 N N . VAL B 1 65 ? -5.727 -5.52 -5.426 1 98.75 65 VAL B N 1
ATOM 1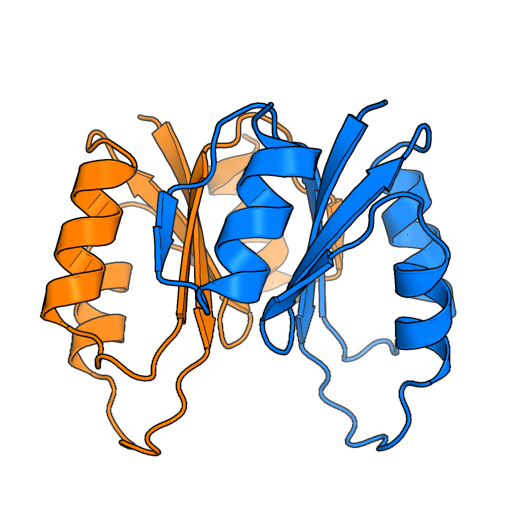289 C CA . VAL B 1 65 ? -4.688 -5.438 -6.449 1 98.75 65 VAL B CA 1
ATOM 1290 C C . VAL B 1 65 ? -4.742 -4.07 -7.129 1 98.75 65 VAL B C 1
ATOM 1292 O O . VAL B 1 65 ? -5.77 -3.695 -7.703 1 98.75 65 VAL B O 1
ATOM 1295 N N . LEU B 1 66 ? -3.67 -3.406 -7.039 1 98.38 66 LEU B N 1
ATOM 1296 C CA . LEU B 1 66 ? -3.607 -2.031 -7.523 1 98.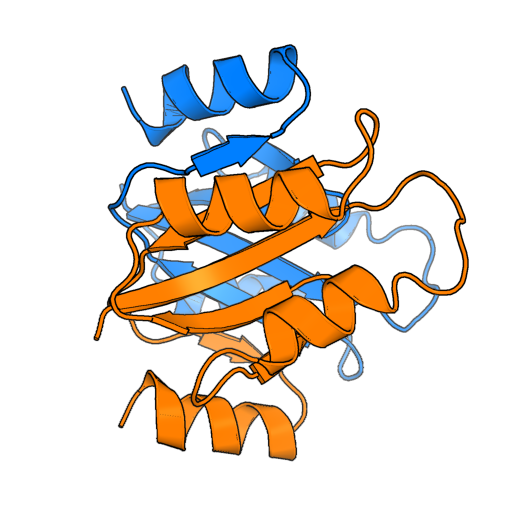38 66 LEU B CA 1
ATOM 1297 C C . LEU B 1 66 ? -2.451 -1.85 -8.5 1 98.38 66 LEU B C 1
ATOM 1299 O O . LEU B 1 66 ? -1.297 -2.119 -8.156 1 98.38 66 LEU B O 1
ATOM 1303 N N . LYS B 1 67 ? -2.773 -1.433 -9.758 1 97.69 67 LYS B N 1
ATOM 1304 C CA . LYS B 1 67 ? -1.742 -1.117 -10.742 1 97.69 67 LYS B CA 1
ATOM 1305 C C . LYS B 1 67 ? -1.155 0.27 -10.5 1 97.69 67 LYS B C 1
ATOM 1307 O O . LYS B 1 67 ? -1.888 1.216 -10.203 1 97.69 67 LYS B O 1
ATOM 1312 N N . PHE B 1 68 ? 0.181 0.362 -10.594 1 97.19 68 PHE B N 1
ATOM 1313 C CA . PHE B 1 68 ? 0.796 1.67 -10.406 1 97.19 68 PHE B CA 1
ATOM 1314 C C . PHE B 1 68 ? 1.958 1.868 -11.367 1 97.19 68 PHE B C 1
ATOM 1316 O O . PHE B 1 68 ? 2.553 0.897 -11.844 1 97.19 68 PHE B O 1
ATOM 1323 N N . ASP B 1 69 ? 2.244 3.156 -11.633 1 94.12 69 ASP B N 1
ATOM 1324 C CA . ASP B 1 69 ? 3.363 3.518 -12.5 1 94.12 69 ASP B CA 1
ATOM 1325 C C . ASP B 1 69 ? 4.316 4.48 -11.797 1 94.12 69 ASP B C 1
ATOM 1327 O O . ASP B 1 69 ? 5.449 4.68 -12.242 1 94.12 69 ASP B O 1
ATOM 1331 N N . SER B 1 70 ? 3.891 5.008 -10.688 1 91.38 70 SER B N 1
ATOM 1332 C CA . SER B 1 70 ? 4.68 6.012 -9.977 1 91.38 70 SER B CA 1
ATOM 1333 C C . SER B 1 70 ? 5.785 5.367 -9.148 1 91.38 70 SER B C 1
ATOM 1335 O O . SER B 1 70 ? 5.746 4.164 -8.883 1 91.38 70 SER B O 1
ATOM 1337 N N . ASN B 1 71 ? 6.824 6.207 -8.812 1 95.81 71 ASN B N 1
ATOM 1338 C CA . ASN B 1 71 ? 7.746 5.77 -7.77 1 95.81 71 ASN B CA 1
ATOM 1339 C C . ASN B 1 71 ? 7.051 5.648 -6.418 1 95.81 71 ASN B C 1
ATOM 1341 O O . ASN B 1 71 ? 5.973 6.211 -6.219 1 95.81 71 ASN B O 1
ATOM 1345 N N . ILE B 1 72 ? 7.707 4.938 -5.512 1 97.06 72 ILE B N 1
ATOM 1346 C CA . ILE B 1 72 ? 7.184 4.715 -4.168 1 97.06 72 ILE B CA 1
ATOM 1347 C C . ILE B 1 72 ? 7.973 5.551 -3.162 1 97.06 72 ILE B C 1
ATOM 1349 O O . ILE B 1 72 ? 9.203 5.594 -3.213 1 97.06 72 ILE B O 1
ATOM 1353 N N . SER B 1 73 ? 7.242 6.309 -2.326 1 97.94 73 SER B N 1
ATOM 1354 C CA . SER B 1 73 ? 7.867 7.02 -1.217 1 97.94 73 SER B CA 1
ATOM 1355 C C . SER B 1 73 ? 7.602 6.32 0.111 1 97.94 73 SER B C 1
ATOM 1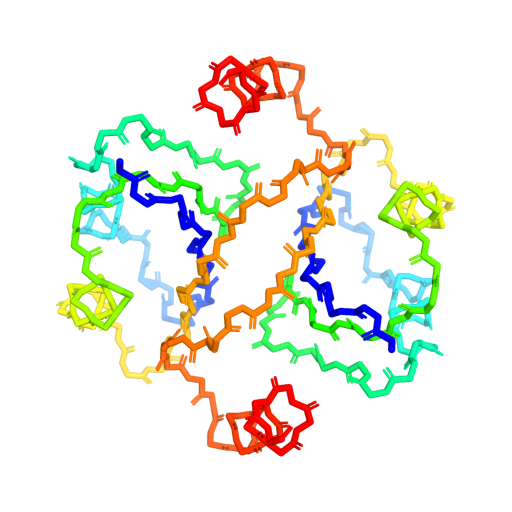357 O O . SER B 1 73 ? 6.625 5.574 0.24 1 97.94 73 SER B O 1
ATOM 1359 N N . GLY B 1 74 ? 8.445 6.539 1.034 1 98.19 74 GLY B N 1
ATOM 1360 C CA . GLY B 1 74 ? 8.203 5.957 2.344 1 98.19 74 GLY B CA 1
ATOM 1361 C C . GLY B 1 74 ? 9.477 5.578 3.076 1 98.19 74 GLY B C 1
ATOM 1362 O O . GLY B 1 74 ? 10.531 6.168 2.842 1 98.19 74 GLY B O 1
ATOM 1363 N N . ALA B 1 75 ? 9.312 4.801 4.094 1 97.75 75 ALA B N 1
ATOM 1364 C CA . ALA B 1 75 ? 10.391 4.242 4.91 1 97.75 75 ALA B CA 1
ATOM 1365 C C . ALA B 1 75 ? 10.25 2.727 5.039 1 97.75 75 ALA B C 1
ATOM 1367 O O . ALA B 1 75 ? 9.242 2.23 5.555 1 97.75 75 ALA B O 1
ATOM 1368 N N . LEU B 1 76 ? 11.25 2.047 4.48 1 97.88 76 LEU B N 1
ATOM 1369 C CA . LEU B 1 76 ? 11.352 0.592 4.543 1 97.88 76 LEU B CA 1
ATOM 1370 C C . LEU B 1 76 ? 12.727 0.167 5.062 1 97.88 76 LEU B C 1
ATOM 1372 O O . LEU B 1 76 ? 13.633 0.99 5.16 1 97.88 76 LEU B O 1
ATOM 1376 N N . ASP B 1 77 ? 12.742 -1.083 5.492 1 96 77 ASP B N 1
ATOM 1377 C CA . ASP B 1 77 ? 14.062 -1.633 5.77 1 96 77 ASP B CA 1
ATOM 1378 C C . ASP B 1 77 ? 15.016 -1.393 4.602 1 96 77 ASP B C 1
ATOM 1380 O O . ASP B 1 77 ? 14.617 -1.512 3.439 1 96 77 ASP B O 1
ATOM 1384 N N . ASP B 1 78 ? 16.344 -1.153 4.953 1 96.62 78 ASP B N 1
ATOM 1385 C CA . ASP B 1 78 ? 17.328 -0.748 3.951 1 96.62 78 ASP B CA 1
ATOM 1386 C C . ASP B 1 78 ? 17.406 -1.768 2.816 1 96.62 78 ASP B C 1
ATOM 1388 O O . ASP B 1 78 ? 17.453 -1.396 1.643 1 96.62 78 ASP B O 1
ATOM 1392 N N . GLU B 1 79 ? 17.469 -2.979 3.156 1 97.38 79 GLU B N 1
ATOM 1393 C CA . GLU B 1 79 ? 17.594 -4.02 2.143 1 97.38 79 GLU B CA 1
ATOM 1394 C C . GLU B 1 79 ? 16.359 -4.07 1.247 1 97.38 79 GLU B C 1
ATOM 1396 O O . GLU B 1 79 ? 16.469 -4.215 0.029 1 97.38 79 GLU B O 1
ATOM 1401 N N . VAL B 1 80 ? 15.195 -3.953 1.823 1 97.5 80 VAL B N 1
ATOM 1402 C CA . VAL B 1 80 ? 13.938 -3.971 1.074 1 97.5 80 VAL B CA 1
ATOM 1403 C C . VAL B 1 80 ? 13.852 -2.729 0.188 1 97.5 80 VAL B C 1
ATOM 1405 O O . VAL B 1 80 ? 13.484 -2.822 -0.986 1 97.5 80 VAL B O 1
ATOM 1408 N N . ALA B 1 81 ? 14.18 -1.635 0.749 1 97.5 81 ALA B N 1
ATOM 1409 C CA . ALA B 1 81 ? 14.141 -0.375 0.012 1 97.5 81 ALA B CA 1
ATOM 1410 C C . ALA B 1 81 ? 15.047 -0.43 -1.218 1 97.5 81 ALA B C 1
ATOM 1412 O O . ALA B 1 81 ? 14.672 0.053 -2.289 1 97.5 81 ALA B O 1
ATOM 1413 N N . LYS B 1 82 ? 16.266 -0.895 -1.018 1 97.69 82 LYS B N 1
ATOM 1414 C CA . LYS B 1 82 ? 17.188 -1.024 -2.131 1 97.69 82 LYS B CA 1
ATOM 1415 C C . LYS B 1 82 ? 16.609 -1.878 -3.25 1 97.69 82 LYS B C 1
ATOM 1417 O O . LYS B 1 82 ? 16.734 -1.538 -4.426 1 97.69 82 LYS B O 1
ATOM 1422 N N . LYS B 1 83 ? 16 -2.994 -2.926 1 97.88 83 LYS B N 1
ATOM 1423 C CA . LYS B 1 83 ? 15.398 -3.887 -3.91 1 97.88 83 LYS B CA 1
ATOM 1424 C C . LYS B 1 83 ? 14.234 -3.209 -4.621 1 97.88 83 LYS B C 1
ATOM 1426 O O . LYS B 1 83 ? 14.008 -3.439 -5.812 1 97.88 83 LYS B O 1
ATOM 1431 N N . VAL B 1 84 ? 13.367 -2.381 -3.867 1 98.06 84 VAL B N 1
ATOM 1432 C CA . VAL B 1 84 ? 12.258 -1.649 -4.465 1 98.06 84 VAL B CA 1
ATOM 1433 C C . VAL B 1 84 ? 12.781 -0.702 -5.543 1 98.06 84 VAL B C 1
ATOM 1435 O O . VAL B 1 84 ? 12.234 -0.635 -6.641 1 98.06 84 VAL B O 1
ATOM 1438 N N . ILE B 1 85 ? 13.875 -0.025 -5.23 1 97.06 85 ILE B N 1
ATOM 1439 C CA . ILE B 1 85 ? 14.453 0.924 -6.176 1 97.06 85 ILE B CA 1
ATOM 1440 C C . ILE B 1 85 ? 14.992 0.177 -7.395 1 97.06 85 ILE B C 1
ATOM 1442 O O . ILE B 1 85 ? 14.734 0.57 -8.531 1 97.06 85 ILE B O 1
ATOM 1446 N N . GLU B 1 86 ? 15.688 -0.903 -7.207 1 96.81 86 GLU B N 1
ATOM 1447 C CA . GLU B 1 86 ? 16.328 -1.665 -8.273 1 96.81 86 GLU B CA 1
ATOM 1448 C C . GLU B 1 86 ? 15.305 -2.305 -9.195 1 96.81 86 GLU B C 1
ATOM 1450 O O . GLU B 1 86 ? 15.484 -2.326 -10.414 1 96.81 86 GLU B O 1
ATOM 1455 N N . LEU B 1 87 ? 14.227 -2.793 -8.641 1 96.56 87 LEU B N 1
ATOM 1456 C CA . LEU B 1 87 ? 13.32 -3.641 -9.414 1 96.56 87 LEU B CA 1
ATOM 1457 C C . LEU B 1 87 ? 12.109 -2.85 -9.883 1 96.56 87 LEU B C 1
ATOM 1459 O O . LEU B 1 87 ? 11.523 -3.166 -10.922 1 96.56 87 LEU B O 1
ATOM 1463 N N . TYR B 1 88 ? 11.688 -1.702 -9.164 1 96.5 88 TYR B N 1
ATOM 1464 C CA . TYR B 1 88 ? 10.406 -1.062 -9.469 1 96.5 88 TYR B CA 1
ATOM 1465 C C . TYR B 1 88 ? 10.609 0.401 -9.844 1 96.5 88 TYR B C 1
ATOM 1467 O O . TYR B 1 88 ? 9.68 1.056 -10.328 1 96.5 88 TYR B O 1
ATOM 1475 N N . GLN B 1 89 ? 11.766 0.939 -9.641 1 91.19 89 GLN B N 1
ATOM 1476 C CA . GLN B 1 89 ? 11.969 2.359 -9.906 1 91.19 89 GLN B CA 1
ATOM 1477 C C . GLN B 1 89 ? 13.133 2.582 -10.859 1 91.19 89 GLN B C 1
ATOM 1479 O O . GLN B 1 89 ? 13.352 3.699 -11.328 1 91.19 89 GLN B O 1
ATOM 1484 N N . ALA B 1 90 ? 13.914 1.522 -11.117 1 76.75 90 ALA B N 1
ATOM 1485 C CA . ALA B 1 90 ? 15.008 1.653 -12.078 1 76.75 90 ALA B CA 1
ATOM 1486 C C . ALA B 1 90 ? 14.516 1.418 -13.5 1 76.75 90 ALA B C 1
ATOM 1488 O O . ALA B 1 90 ? 13.492 0.761 -13.711 1 76.75 90 ALA B O 1
#